Protein AF-A0A524JBQ0-F1 (afdb_monomer_lite)

Secondary structure (DSSP, 8-state):
--SHHHHHHHHTTS--------------PPPSS-SSS-TTEEEEE-SGGG-SB-TTSPBPPP-EET--TT-SEEEEEETTEEEEEE--SS-EEEEESS---S---

Foldseek 3Di:
DPPVVVVVVVVVVVPDPPPPPPPPPPVPDDDLDPQPDQVQKKKWWQFFQADQADPVRHGTGTLGMRGDPPPQWDWDQDPVGIDTHGPPRTDMDMDGNDDDDPDDD

Sequence (105 aa):
MKPFLFVSLIIFLIGCRSDQKPSLSEEEWTPLWNGEDLSGWHTYLGTPYNRETDSLGKALLPFGIDHDPMGVITIAKTDVGNAIRITGLAWGMIYTEKEFKNYHL

Radius of gyration: 29.55 Å; chains: 1; bounding box: 42×28×103 Å

pLDDT: mean 85.56, std 18.66, range [47.09, 98.56]

Structure (mmCIF, N/CA/C/O backbone):
data_AF-A0A524JBQ0-F1
#
_entry.id   AF-A0A524JBQ0-F1
#
lo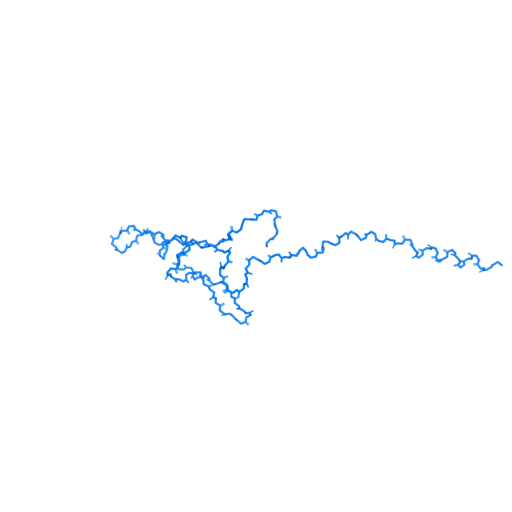op_
_atom_site.group_PDB
_atom_site.id
_atom_site.type_symbol
_atom_site.label_atom_id
_atom_site.label_alt_id
_atom_site.label_comp_id
_atom_site.label_asym_id
_atom_site.label_entity_id
_atom_site.label_seq_id
_atom_site.pdbx_PDB_ins_code
_atom_site.Cartn_x
_atom_site.Cartn_y
_atom_site.Cartn_z
_atom_site.occupancy
_atom_site.B_iso_or_equiv
_atom_site.auth_seq_id
_atom_site.auth_comp_id
_atom_site.auth_asym_id
_atom_site.auth_atom_id
_atom_site.pdbx_PDB_model_num
ATOM 1 N N . MET A 1 1 ? -23.652 -13.905 77.771 1.00 51.28 1 MET A N 1
AT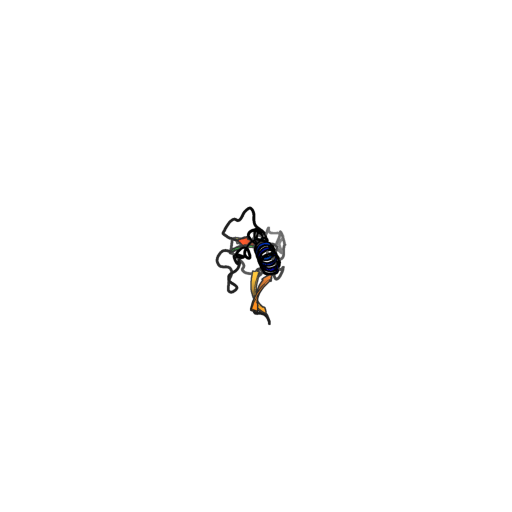OM 2 C CA . MET A 1 1 ? -22.295 -13.744 77.193 1.00 51.28 1 MET A CA 1
ATOM 3 C C . MET A 1 1 ? -22.154 -14.500 75.861 1.00 51.28 1 MET A C 1
ATOM 5 O O . MET A 1 1 ? -21.315 -15.379 75.774 1.00 51.28 1 MET A O 1
ATOM 9 N N . LYS A 1 2 ? -22.983 -14.241 74.834 1.00 54.53 2 LYS A N 1
ATOM 10 C CA . LYS A 1 2 ? -22.894 -14.926 73.518 1.00 54.53 2 LYS A CA 1
ATOM 11 C C . LYS A 1 2 ? -23.335 -14.125 72.262 1.00 54.53 2 LYS A C 1
ATOM 13 O O . LYS A 1 2 ? -23.163 -14.682 71.188 1.00 54.53 2 LYS A O 1
ATOM 18 N N . PRO A 1 3 ? -23.833 -12.863 72.303 1.00 50.97 3 PRO A N 1
ATOM 19 C CA . PRO A 1 3 ? -24.121 -12.139 71.054 1.00 50.97 3 PRO A CA 1
ATOM 20 C C . PRO A 1 3 ? -22.947 -11.275 70.556 1.00 50.97 3 PRO A C 1
ATOM 22 O O . PRO A 1 3 ? -22.840 -11.022 69.363 1.00 50.97 3 PRO A O 1
ATOM 25 N N . PHE A 1 4 ? -22.016 -10.876 71.434 1.00 47.09 4 PHE A N 1
ATOM 26 C CA . PHE A 1 4 ? -20.885 -10.013 71.053 1.00 47.09 4 PHE A CA 1
ATOM 27 C C . PHE A 1 4 ? -19.838 -10.711 70.170 1.00 47.09 4 PHE A C 1
ATOM 29 O O . PHE A 1 4 ? -19.133 -10.047 69.417 1.00 47.09 4 PHE A O 1
ATOM 36 N N . LEU A 1 5 ? -19.764 -12.046 70.215 1.00 48.44 5 LEU A N 1
ATOM 37 C CA . LEU A 1 5 ? -18.800 -12.818 69.424 1.00 48.44 5 LEU A CA 1
ATOM 38 C C . LEU A 1 5 ? -19.213 -12.946 67.945 1.00 48.44 5 LEU A C 1
ATOM 40 O O . LEU A 1 5 ? -18.359 -13.138 67.089 1.00 48.44 5 LEU A O 1
ATOM 44 N N . PHE A 1 6 ? -20.507 -12.792 67.638 1.00 48.97 6 PHE A N 1
ATOM 45 C CA . PHE A 1 6 ? -21.029 -12.882 66.269 1.00 48.97 6 PHE A CA 1
ATOM 46 C C . PHE A 1 6 ? -20.915 -11.564 65.492 1.00 48.97 6 PHE A C 1
ATOM 48 O O . PHE A 1 6 ? -20.746 -11.582 64.277 1.00 48.97 6 PHE A O 1
ATOM 55 N N . VAL A 1 7 ? -20.946 -10.419 66.182 1.00 54.09 7 VAL A N 1
ATOM 56 C CA . VAL A 1 7 ? -20.861 -9.095 65.538 1.00 54.09 7 VAL A CA 1
ATOM 57 C C . VAL A 1 7 ? -19.444 -8.805 65.022 1.00 54.09 7 VAL A C 1
ATOM 59 O O . VAL A 1 7 ? -19.285 -8.183 63.976 1.00 54.09 7 VAL A O 1
ATOM 62 N N . SER A 1 8 ? -18.410 -9.331 65.689 1.00 54.12 8 SER A N 1
ATOM 63 C CA . SER A 1 8 ? -17.007 -9.178 65.267 1.00 54.12 8 SER A CA 1
ATOM 64 C C . SER A 1 8 ? -16.687 -9.909 63.949 1.00 54.12 8 SER A C 1
ATOM 66 O O . SER A 1 8 ? -15.883 -9.436 63.148 1.00 54.12 8 SER A O 1
ATOM 68 N N . LEU A 1 9 ? -17.369 -11.027 63.667 1.00 51.41 9 LEU A N 1
ATOM 69 C CA . LEU A 1 9 ? -17.113 -11.848 62.477 1.00 51.41 9 LEU A CA 1
ATOM 70 C C . LEU A 1 9 ? -17.672 -11.229 61.181 1.00 51.41 9 LEU A C 1
ATOM 72 O O . LEU A 1 9 ? -17.161 -11.498 60.098 1.00 51.41 9 LEU A O 1
ATOM 76 N N . ILE A 1 10 ? 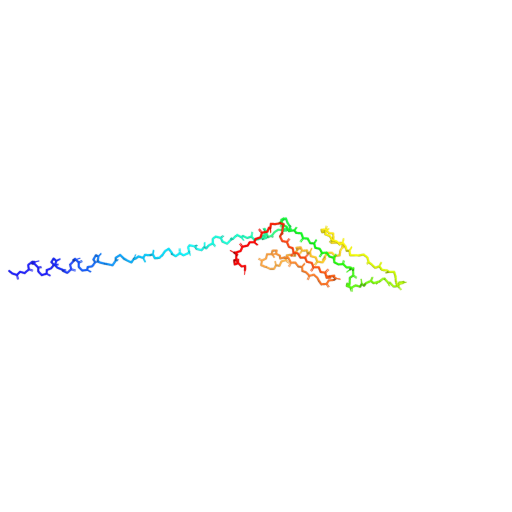-18.682 -10.359 61.283 1.00 54.59 10 ILE A N 1
ATOM 77 C CA . ILE A 1 10 ? -19.295 -9.683 60.125 1.00 54.59 10 ILE A CA 1
ATOM 78 C C . ILE A 1 10 ? -18.443 -8.489 59.658 1.00 54.59 10 ILE A C 1
ATOM 80 O O . ILE A 1 10 ? -18.402 -8.184 58.468 1.00 54.59 10 ILE A O 1
ATOM 84 N N . ILE A 1 11 ? -17.695 -7.851 60.564 1.00 55.03 11 ILE A N 1
ATOM 85 C CA . ILE A 1 11 ? -16.852 -6.685 60.244 1.00 55.03 11 ILE A CA 1
ATOM 86 C C . ILE A 1 11 ? -15.599 -7.093 59.444 1.00 55.03 11 ILE A C 1
ATOM 88 O O . ILE A 1 11 ? -15.098 -6.307 58.642 1.00 55.03 11 ILE A O 1
ATOM 92 N N . PHE A 1 12 ? -15.137 -8.341 59.569 1.00 52.53 12 PHE A N 1
ATOM 93 C CA . PHE A 1 12 ? -13.969 -8.840 58.829 1.00 52.53 12 PHE A CA 1
ATOM 94 C C . PHE A 1 12 ? -14.242 -9.148 57.344 1.00 52.53 12 PHE A C 1
ATOM 96 O O . PHE A 1 12 ? -13.303 -9.215 56.557 1.00 52.53 12 PHE A O 1
ATOM 103 N N . LEU A 1 13 ? -15.508 -9.295 56.932 1.00 53.25 13 LEU A N 1
ATOM 104 C CA . LEU A 1 13 ? -15.880 -9.631 55.547 1.00 53.25 13 LEU A CA 1
ATOM 105 C C . LEU A 1 13 ? -16.078 -8.406 54.634 1.00 53.25 13 LEU A C 1
ATOM 107 O O . LEU A 1 13 ? -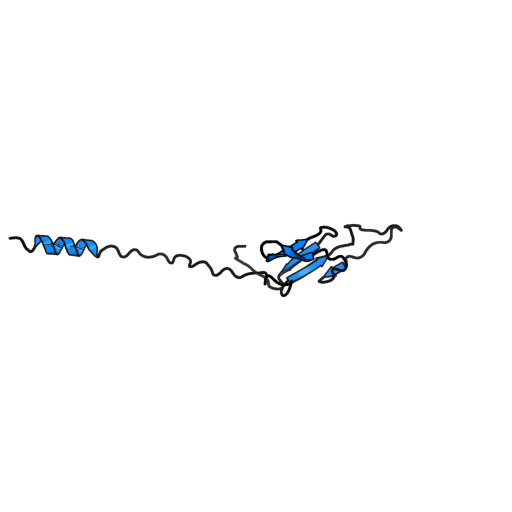16.259 -8.567 53.432 1.00 53.25 13 LEU A O 1
ATOM 111 N N . ILE A 1 14 ? -16.016 -7.184 55.173 1.00 58.97 14 ILE A N 1
ATOM 112 C CA . ILE A 1 14 ? -16.228 -5.934 54.412 1.00 58.97 14 ILE A CA 1
ATOM 113 C C . ILE A 1 14 ? -14.883 -5.278 54.010 1.00 58.97 14 ILE A C 1
ATOM 115 O O . ILE A 1 14 ? -14.849 -4.303 53.263 1.00 58.97 14 ILE A O 1
ATOM 119 N N . GLY A 1 15 ? -13.748 -5.827 54.463 1.00 55.81 15 GLY A N 1
ATOM 120 C CA . GLY A 1 15 ? -12.425 -5.196 54.363 1.00 55.81 15 GLY A CA 1
ATOM 121 C C . GLY A 1 15 ? -11.677 -5.316 53.028 1.00 55.81 15 GLY A C 1
ATOM 122 O O . GLY A 1 15 ? -10.671 -4.636 52.856 1.00 55.81 15 GLY A O 1
ATOM 123 N N . CYS A 1 16 ? -12.131 -6.123 52.066 1.00 52.03 16 CYS A N 1
ATOM 124 C CA . CYS A 1 16 ? -11.473 -6.215 50.758 1.00 52.03 16 CYS A CA 1
ATOM 125 C C . CYS A 1 16 ? -12.213 -5.378 49.711 1.00 52.03 16 CYS A C 1
ATOM 127 O O . CYS A 1 16 ? -12.902 -5.911 48.844 1.00 52.03 16 CYS A O 1
ATOM 129 N N . ARG A 1 17 ? -12.020 -4.053 49.734 1.00 60.47 17 ARG A N 1
ATOM 130 C CA . ARG A 1 17 ? -12.077 -3.300 48.476 1.00 60.47 17 ARG A CA 1
ATOM 131 C C . ARG A 1 17 ? -10.796 -3.629 47.725 1.00 60.47 17 ARG A C 1
ATOM 133 O O . ARG A 1 17 ? -9.744 -3.070 48.005 1.00 60.47 17 ARG A O 1
ATOM 140 N N . SER A 1 18 ? -10.880 -4.607 46.827 1.00 59.41 18 SER A N 1
ATOM 141 C CA . SER A 1 18 ? -9.888 -4.736 45.768 1.00 59.41 18 SER A CA 1
ATOM 142 C C . SER A 1 18 ? -9.926 -3.420 45.001 1.00 59.41 18 SER A C 1
ATOM 144 O O . SER A 1 18 ? -10.935 -3.112 44.370 1.00 59.41 18 SER A O 1
ATOM 146 N N . ASP A 1 19 ? -8.856 -2.632 45.099 1.00 56.53 19 ASP A N 1
ATOM 147 C CA . ASP A 1 19 ? -8.569 -1.611 44.103 1.00 56.53 19 ASP A CA 1
ATOM 148 C C . ASP A 1 19 ? -8.470 -2.357 42.775 1.00 56.53 19 ASP A C 1
ATOM 150 O O . ASP A 1 19 ? -7.468 -3.012 42.470 1.00 56.53 19 ASP A O 1
ATOM 154 N N . GLN A 1 20 ? -9.563 -2.341 42.014 1.00 58.88 20 GLN A N 1
ATOM 155 C CA . GLN A 1 20 ? -9.518 -2.686 40.612 1.00 58.88 20 GLN A CA 1
ATOM 156 C C . GLN A 1 20 ? -8.582 -1.648 40.003 1.00 58.88 20 GLN A C 1
ATOM 158 O O . GLN A 1 20 ? -8.981 -0.513 39.741 1.00 58.88 20 GLN A O 1
ATOM 163 N N . LYS A 1 21 ? -7.308 -2.023 39.798 1.00 56.38 21 LYS A N 1
ATOM 164 C CA . LYS A 1 21 ? -6.519 -1.401 38.733 1.00 56.38 21 LYS A CA 1
ATOM 165 C C . LYS A 1 21 ? -7.464 -1.334 37.538 1.00 56.38 21 LYS A C 1
ATOM 167 O O . LYS A 1 21 ? -8.108 -2.359 37.290 1.00 56.38 21 LYS A O 1
ATOM 172 N N . PRO A 1 22 ? -7.582 -0.191 36.842 1.00 53.00 22 PRO A N 1
ATOM 173 C CA . PRO A 1 22 ? -8.294 -0.186 35.584 1.00 53.00 22 PRO A CA 1
ATOM 174 C C . PRO A 1 22 ? -7.683 -1.337 34.792 1.00 53.00 22 PRO A C 1
ATOM 176 O O . PRO A 1 22 ? -6.493 -1.305 34.469 1.00 53.00 22 PRO A O 1
ATOM 179 N N . SER A 1 23 ? -8.448 -2.413 34.584 1.00 50.44 23 SER A N 1
ATOM 180 C CA . SER A 1 23 ? -8.157 -3.285 33.466 1.00 50.44 23 SER A CA 1
ATOM 181 C C . SER A 1 23 ? -8.098 -2.306 32.317 1.00 50.44 23 SER A C 1
ATOM 183 O O . SER A 1 23 ? -9.026 -1.502 32.188 1.00 50.44 23 SER A O 1
ATOM 185 N N . LEU A 1 24 ? -6.988 -2.290 31.585 1.00 56.88 24 LEU A N 1
ATOM 186 C CA . LEU A 1 24 ? -6.982 -1.725 30.250 1.00 56.88 24 LEU A CA 1
ATOM 187 C C . LEU A 1 24 ? -8.174 -2.411 29.579 1.00 56.88 24 LEU A C 1
ATOM 189 O O . LEU A 1 24 ? -8.092 -3.590 29.242 1.00 56.88 24 LEU A O 1
ATOM 193 N N . SER A 1 25 ? -9.340 -1.755 29.603 1.00 51.97 25 SER A N 1
ATOM 194 C CA . SER A 1 25 ? -10.503 -2.144 28.825 1.00 51.97 25 SER A CA 1
ATOM 195 C C . SER A 1 25 ? -9.916 -2.321 27.454 1.00 51.97 25 SER A C 1
ATOM 197 O O . SER A 1 25 ? -9.246 -1.365 27.056 1.00 51.97 25 SER A O 1
ATOM 199 N N . GLU A 1 26 ? -10.045 -3.520 26.867 1.00 57.72 26 GLU A N 1
ATOM 200 C CA . GLU A 1 26 ? -9.590 -3.845 25.511 1.00 57.72 26 GLU A CA 1
ATOM 201 C C . GLU A 1 26 ? -9.393 -2.544 24.753 1.00 57.72 26 GLU A C 1
ATOM 203 O O . GLU A 1 26 ? -10.389 -1.885 24.449 1.00 57.72 26 GLU A O 1
ATOM 208 N N . GLU A 1 27 ? -8.143 -2.064 24.661 1.00 61.16 27 GLU A N 1
ATOM 209 C CA . GLU A 1 27 ? -7.889 -0.795 23.986 1.00 61.16 27 GLU A CA 1
ATOM 210 C C . GLU A 1 27 ? -8.574 -0.954 22.641 1.00 61.16 27 GLU A C 1
ATOM 212 O O . GLU A 1 27 ? -8.304 -1.941 21.958 1.00 61.16 27 GLU A O 1
ATOM 217 N N . GLU A 1 28 ? -9.574 -0.113 22.367 1.00 75.88 28 GLU A N 1
ATOM 218 C CA . GLU A 1 28 ? -10.523 -0.349 21.286 1.00 75.88 28 GLU A CA 1
ATOM 219 C C . GLU A 1 28 ? -9.720 -0.383 19.982 1.00 75.88 28 GLU A C 1
ATOM 221 O O . GLU A 1 28 ? -9.304 0.655 19.457 1.00 75.88 28 GLU A O 1
ATOM 226 N N . TRP A 1 29 ? -9.384 -1.598 19.533 1.00 90.00 29 TRP A N 1
ATOM 227 C CA . TRP A 1 29 ? -8.494 -1.815 18.405 1.00 90.00 29 TRP A CA 1
ATOM 228 C C . TRP A 1 29 ? -9.115 -1.120 17.209 1.00 90.00 29 TRP A C 1
ATOM 230 O O . TRP A 1 29 ? -10.218 -1.455 16.780 1.00 90.00 29 TRP A O 1
ATOM 240 N N . THR A 1 30 ? -8.415 -0.126 16.673 1.00 91.00 30 THR A N 1
ATOM 241 C CA . THR A 1 30 ? -8.901 0.583 15.496 1.00 91.00 30 THR A CA 1
ATOM 242 C C . THR A 1 30 ? -8.523 -0.226 14.259 1.00 91.00 30 THR A C 1
ATOM 244 O O . THR A 1 30 ? -7.328 -0.383 13.996 1.00 91.00 30 THR A O 1
ATOM 247 N N . PRO A 1 31 ? -9.493 -0.736 13.480 1.00 93.44 31 PRO A N 1
ATOM 248 C CA . PRO A 1 31 ? -9.175 -1.449 12.254 1.00 93.44 31 PRO A CA 1
ATOM 249 C C . PRO A 1 31 ? -8.493 -0.496 11.267 1.00 93.44 31 PRO A C 1
ATOM 251 O O . PRO A 1 31 ? -9.014 0.577 10.965 1.00 93.44 31 PRO A O 1
ATOM 254 N N . LEU A 1 32 ? -7.321 -0.887 10.757 1.00 96.00 32 LEU A N 1
ATOM 255 C CA . LEU A 1 32 ? -6.625 -0.119 9.718 1.00 96.00 32 LEU A CA 1
ATOM 256 C C . LEU A 1 32 ? -7.231 -0.346 8.326 1.00 96.00 32 LEU A C 1
ATOM 258 O O . LEU A 1 32 ? -7.140 0.522 7.463 1.00 96.00 32 LEU A O 1
ATOM 262 N N . TRP A 1 33 ? -7.839 -1.510 8.095 1.00 97.25 33 TRP A N 1
ATOM 263 C CA . TRP A 1 33 ? -8.441 -1.893 6.821 1.00 97.25 33 TRP A CA 1
ATOM 264 C C . TRP A 1 33 ? -9.944 -2.136 6.981 1.00 97.25 33 TRP A C 1
ATOM 266 O O . TRP A 1 33 ? -10.376 -2.727 7.969 1.00 97.25 33 TRP A O 1
ATOM 276 N N . ASN A 1 34 ? -10.735 -1.692 6.001 1.00 96.31 34 ASN A N 1
ATOM 277 C CA . ASN A 1 34 ? -12.198 -1.778 6.031 1.00 96.31 34 ASN A CA 1
ATOM 278 C C . ASN A 1 34 ? -12.758 -3.155 5.627 1.00 96.31 34 ASN A C 1
ATOM 280 O O . ASN A 1 34 ? -13.955 -3.382 5.765 1.00 96.31 34 ASN A O 1
ATOM 284 N N . GLY A 1 35 ? -11.919 -4.071 5.131 1.00 96.81 35 GLY A N 1
ATOM 285 C CA . GLY A 1 35 ? -12.342 -5.406 4.701 1.00 96.81 35 GLY A CA 1
ATOM 286 C C . GLY A 1 35 ? -12.907 -5.486 3.276 1.00 96.81 35 GLY A C 1
ATOM 287 O O . GLY A 1 35 ? -13.262 -6.576 2.826 1.00 96.81 35 GLY A O 1
ATOM 288 N N . GLU A 1 36 ? -12.994 -4.377 2.542 1.00 97.12 36 GLU A N 1
ATOM 289 C CA . GLU A 1 36 ? -13.657 -4.316 1.232 1.00 97.12 36 GLU A CA 1
ATOM 290 C C . GLU A 1 36 ? -12.727 -3.832 0.120 1.00 97.12 36 GLU A C 1
ATOM 292 O O . GLU A 1 36 ? -12.665 -4.453 -0.941 1.00 97.12 36 GLU A O 1
ATOM 297 N N . ASP A 1 37 ? -11.979 -2.758 0.366 1.00 97.69 37 ASP A N 1
ATOM 298 C CA . ASP A 1 37 ? -11.140 -2.093 -0.629 1.00 97.69 37 ASP A CA 1
ATOM 299 C C . ASP A 1 37 ? -9.931 -1.398 0.015 1.00 97.69 37 ASP A C 1
ATOM 301 O O . ASP A 1 37 ? -9.655 -1.573 1.195 1.00 97.69 37 ASP A O 1
ATOM 305 N N . LEU A 1 38 ? -9.157 -0.643 -0.764 1.00 97.69 38 LEU A N 1
ATOM 306 C CA . LEU A 1 38 ? -7.967 0.061 -0.274 1.00 97.69 38 LEU A CA 1
ATOM 307 C C . LEU A 1 38 ? -8.249 1.523 0.109 1.00 97.69 38 LEU A C 1
ATOM 309 O O . LEU A 1 38 ? -7.330 2.335 0.129 1.00 97.69 38 LEU A O 1
ATOM 313 N N . SER A 1 39 ? -9.497 1.888 0.415 1.00 97.81 39 SER A N 1
ATOM 314 C CA . SER A 1 39 ? -9.813 3.241 0.886 1.00 97.81 39 SER A CA 1
ATOM 315 C C . SER A 1 39 ? -9.015 3.574 2.153 1.00 97.81 39 SER A C 1
ATOM 317 O O . SER A 1 39 ? -9.014 2.805 3.115 1.00 97.81 39 SER A O 1
ATOM 319 N N . GLY A 1 40 ? -8.330 4.722 2.159 1.00 97.75 40 GLY A N 1
ATOM 320 C CA . GLY A 1 40 ? -7.422 5.131 3.240 1.00 97.75 40 GLY A CA 1
ATOM 321 C C . GLY A 1 40 ? -6.026 4.498 3.176 1.00 97.75 40 GLY A C 1
ATOM 322 O O . GLY A 1 40 ? -5.257 4.619 4.133 1.00 97.75 40 GLY A O 1
ATOM 323 N N . TRP A 1 41 ? -5.690 3.830 2.071 1.00 98.56 41 TRP A N 1
ATOM 324 C CA . TRP A 1 41 ? -4.369 3.281 1.785 1.00 98.56 41 TRP A CA 1
ATOM 325 C C . TRP A 1 41 ? -3.866 3.777 0.431 1.00 98.56 41 TRP A C 1
ATOM 327 O O . TRP A 1 41 ? -4.641 3.986 -0.499 1.00 98.56 41 TRP A O 1
ATOM 337 N N . HIS A 1 42 ? -2.550 3.892 0.315 1.00 98.38 42 HIS A N 1
ATOM 338 C CA . HIS A 1 42 ? -1.856 4.148 -0.936 1.00 98.38 42 HIS A CA 1
ATOM 339 C C . HIS A 1 42 ? -0.960 2.971 -1.290 1.00 98.38 42 HIS A C 1
ATOM 341 O O . HIS A 1 42 ? -0.479 2.232 -0.422 1.00 98.38 42 HIS A O 1
ATOM 347 N N . THR A 1 43 ? -0.692 2.828 -2.581 1.00 98.06 43 THR A N 1
ATOM 348 C CA . THR A 1 43 ? 0.273 1.860 -3.100 1.00 98.06 43 THR A CA 1
ATOM 349 C C . THR A 1 43 ? 1.400 2.581 -3.816 1.00 98.06 43 THR A C 1
ATOM 351 O O . THR A 1 43 ? 1.192 3.623 -4.422 1.00 98.06 43 THR A O 1
ATOM 354 N N . TYR A 1 44 ? 2.604 2.025 -3.766 1.00 98.19 44 TYR A N 1
ATOM 355 C CA . TYR A 1 44 ? 3.684 2.396 -4.672 1.00 98.19 44 TYR A CA 1
ATOM 356 C C . TYR A 1 44 ? 4.195 1.136 -5.339 1.00 98.19 44 TYR A C 1
ATOM 358 O O . TYR A 1 44 ? 4.524 0.174 -4.645 1.00 98.19 44 TYR A O 1
ATOM 366 N N . LEU A 1 45 ? 4.333 1.158 -6.659 1.00 98.38 45 LEU A N 1
ATOM 367 C CA . LEU A 1 45 ? 4.952 0.068 -7.396 1.00 98.38 45 LEU A CA 1
ATOM 368 C C . LEU A 1 45 ? 6.170 0.555 -8.175 1.00 98.38 45 LEU A C 1
ATOM 370 O O . LEU A 1 45 ? 6.166 1.609 -8.817 1.00 98.38 45 LEU A O 1
ATOM 374 N N . GLY A 1 46 ? 7.219 -0.261 -8.115 1.00 97.75 46 GLY A N 1
ATOM 375 C CA . GLY A 1 46 ? 8.427 -0.110 -8.906 1.00 97.75 46 GLY A CA 1
ATOM 376 C C . GLY A 1 46 ? 8.196 -0.465 -10.374 1.00 97.75 46 GLY A C 1
ATOM 377 O O . GLY A 1 46 ? 7.115 -0.289 -10.934 1.00 97.75 46 GLY A O 1
ATOM 378 N N . THR A 1 47 ? 9.243 -0.942 -11.032 1.00 97.69 47 THR A N 1
ATOM 379 C CA . THR A 1 47 ? 9.196 -1.323 -12.444 1.00 97.69 47 THR A CA 1
ATOM 380 C C . THR A 1 47 ? 8.529 -2.690 -12.648 1.00 97.69 47 THR A C 1
ATOM 382 O O . THR A 1 47 ? 8.518 -3.529 -11.738 1.00 97.69 47 THR A O 1
ATOM 385 N N . PRO A 1 48 ? 7.999 -2.975 -13.853 1.00 95.81 48 PRO A N 1
ATOM 386 C CA . PRO A 1 48 ? 7.417 -4.279 -14.154 1.00 95.81 48 PRO A CA 1
ATOM 387 C C . PRO A 1 48 ? 8.440 -5.406 -13.974 1.00 95.81 48 PRO A C 1
ATOM 389 O O . PRO A 1 48 ? 9.551 -5.343 -14.510 1.00 95.81 48 PRO A O 1
ATOM 392 N N . TYR A 1 49 ? 8.049 -6.465 -13.258 1.00 95.12 49 TYR A N 1
ATOM 393 C CA . TYR A 1 49 ? 8.871 -7.663 -13.032 1.00 95.12 49 TYR A CA 1
ATOM 394 C C . TYR A 1 49 ? 10.221 -7.390 -12.360 1.00 95.12 49 TYR A C 1
ATOM 396 O O . TYR A 1 49 ? 11.157 -8.167 -12.545 1.00 95.12 49 TYR A O 1
ATOM 404 N N . ASN A 1 50 ? 10.337 -6.297 -11.595 1.00 94.31 50 ASN A N 1
ATOM 405 C CA . ASN A 1 50 ? 11.579 -5.887 -10.927 1.00 94.31 50 ASN A CA 1
ATOM 406 C C . ASN A 1 50 ? 12.759 -5.697 -11.883 1.00 94.31 50 ASN A C 1
ATOM 408 O O . ASN A 1 50 ? 13.908 -5.939 -11.517 1.00 94.31 50 ASN A O 1
ATOM 412 N N . ARG A 1 51 ? 12.484 -5.299 -13.130 1.00 95.81 51 ARG A N 1
ATOM 413 C CA . ARG A 1 51 ? 13.524 -5.069 -14.134 1.00 95.81 51 ARG A CA 1
ATOM 414 C C . ARG A 1 51 ? 13.846 -3.596 -14.268 1.00 95.81 51 ARG A C 1
ATOM 416 O O . ARG A 1 51 ? 12.950 -2.763 -14.305 1.00 95.81 51 ARG A O 1
ATOM 423 N N . GLU A 1 52 ? 15.121 -3.276 -14.409 1.00 96.12 52 GLU A N 1
ATOM 424 C CA . GLU A 1 52 ? 15.563 -1.898 -14.648 1.00 96.12 52 GLU A CA 1
ATOM 425 C C . GLU A 1 52 ? 15.445 -1.501 -16.124 1.00 96.12 52 GLU A C 1
ATOM 427 O O . GLU A 1 52 ? 15.283 -0.325 -16.439 1.00 96.12 52 GLU A O 1
ATOM 432 N N . THR A 1 53 ? 15.495 -2.476 -17.038 1.00 97.56 53 THR A N 1
ATOM 433 C CA . THR A 1 53 ? 15.480 -2.253 -18.488 1.00 97.56 53 THR A CA 1
ATOM 434 C C . THR A 1 53 ? 14.548 -3.212 -19.230 1.00 97.56 53 THR A C 1
ATOM 436 O O . THR A 1 53 ? 14.198 -4.295 -18.746 1.00 97.56 53 THR A O 1
ATOM 439 N N . ASP A 1 54 ? 14.111 -2.795 -20.419 1.00 95.69 54 ASP A N 1
ATOM 440 C CA . ASP A 1 54 ? 13.354 -3.629 -21.350 1.00 95.69 54 ASP A CA 1
ATOM 441 C C . ASP A 1 54 ? 14.263 -4.544 -22.195 1.00 95.69 54 ASP A C 1
ATOM 443 O O . ASP A 1 54 ? 15.486 -4.569 -22.053 1.00 95.69 54 ASP A O 1
ATOM 447 N N . SER A 1 55 ? 13.662 -5.319 -23.102 1.00 95.81 55 SER A N 1
ATOM 448 C CA . SER A 1 55 ? 14.394 -6.238 -23.986 1.00 95.81 55 SER A CA 1
ATOM 449 C C . SER A 1 55 ? 15.333 -5.547 -24.981 1.00 95.81 55 SER A C 1
ATOM 451 O O . SER A 1 55 ? 16.142 -6.223 -25.609 1.00 95.81 55 SER A O 1
ATOM 453 N N . LEU A 1 56 ? 15.209 -4.230 -25.161 1.00 96.94 56 LEU A N 1
ATOM 454 C CA . LEU A 1 56 ? 16.062 -3.408 -26.018 1.00 96.94 56 LEU A CA 1
ATOM 455 C C . LEU A 1 56 ? 17.103 -2.621 -25.201 1.00 96.94 56 LEU A C 1
ATOM 457 O O . LEU A 1 56 ? 17.853 -1.830 -25.769 1.00 96.94 56 LEU A O 1
ATOM 461 N N . GLY A 1 57 ? 17.161 -2.829 -23.881 1.00 96.44 57 GLY A N 1
ATOM 462 C CA . GLY A 1 57 ? 18.072 -2.133 -22.975 1.00 96.44 57 GLY A CA 1
ATOM 463 C C . GLY A 1 57 ? 17.620 -0.721 -22.593 1.00 96.44 57 GLY A C 1
ATOM 464 O O . GLY A 1 57 ? 18.389 0.011 -21.971 1.00 96.44 57 GLY A O 1
ATOM 465 N N . LYS A 1 58 ? 16.392 -0.311 -22.932 1.00 97.56 58 LYS A N 1
ATOM 466 C CA . LYS A 1 58 ? 15.855 0.989 -22.517 1.00 97.56 58 LYS A CA 1
ATOM 467 C C . LYS A 1 58 ? 15.443 0.928 -21.049 1.00 97.56 58 LYS A C 1
ATOM 469 O O . LYS A 1 58 ? 14.777 -0.018 -20.636 1.00 97.56 58 LYS A O 1
ATOM 474 N N . ALA A 1 59 ? 15.796 1.958 -20.282 1.00 97.75 59 ALA A N 1
ATOM 475 C CA . ALA A 1 59 ? 15.386 2.084 -18.887 1.00 97.75 59 ALA A CA 1
ATOM 476 C C . ALA A 1 59 ? 13.854 2.070 -18.742 1.00 97.75 59 ALA A C 1
ATOM 478 O O . ALA A 1 59 ? 13.136 2.767 -19.469 1.00 97.75 59 ALA A O 1
ATOM 479 N N . LEU A 1 60 ? 13.373 1.276 -17.789 1.00 97.81 60 LEU A N 1
ATOM 480 C CA . LEU A 1 60 ? 11.974 1.200 -17.394 1.00 97.81 60 LEU A CA 1
ATOM 481 C C . LEU A 1 60 ? 11.680 2.244 -16.318 1.00 97.81 60 LEU A C 1
ATOM 483 O O . LEU A 1 60 ? 12.510 2.522 -15.454 1.00 97.81 60 LEU A O 1
ATOM 487 N N . LEU A 1 61 ? 10.475 2.808 -16.365 1.00 97.25 61 LEU A N 1
ATOM 488 C CA . LEU A 1 61 ? 9.982 3.698 -15.320 1.00 97.25 61 LEU A CA 1
ATOM 489 C C . LEU A 1 61 ? 9.187 2.895 -14.286 1.00 97.25 61 LEU A C 1
ATOM 491 O O . LEU A 1 61 ? 8.507 1.934 -14.664 1.00 97.25 61 LEU A O 1
ATOM 495 N N . PRO A 1 62 ? 9.259 3.268 -12.997 1.00 97.62 62 PRO A N 1
ATOM 496 C CA . PRO A 1 62 ? 8.370 2.704 -11.996 1.00 97.62 62 PRO A CA 1
ATOM 497 C C . PRO A 1 62 ? 6.919 3.069 -12.320 1.00 97.62 62 PRO A C 1
ATOM 499 O O . PRO A 1 62 ? 6.659 4.125 -12.902 1.00 97.62 62 PRO A O 1
ATOM 502 N N . PHE A 1 63 ? 5.971 2.220 -11.926 1.00 98.06 63 PHE A N 1
ATOM 503 C CA . PHE A 1 63 ? 4.554 2.545 -12.082 1.00 98.06 63 PHE A CA 1
ATOM 504 C C . PHE A 1 63 ? 4.139 3.737 -11.218 1.00 98.06 63 PHE A C 1
ATOM 506 O O . PHE A 1 63 ? 3.337 4.551 -11.674 1.00 98.06 63 PHE A O 1
ATOM 513 N N . GLY A 1 64 ? 4.740 3.878 -10.032 1.00 98.06 64 GLY A N 1
ATOM 514 C CA . GLY A 1 64 ? 4.538 5.014 -9.141 1.00 98.06 64 GLY A CA 1
ATOM 515 C C . GLY A 1 64 ? 3.427 4.795 -8.118 1.00 98.06 64 GLY A C 1
ATOM 516 O O . GLY A 1 64 ? 3.098 3.659 -7.777 1.00 98.06 64 GLY A O 1
ATOM 517 N N . ILE A 1 65 ? 2.912 5.906 -7.586 1.00 98.12 65 ILE A N 1
ATOM 518 C CA . ILE A 1 65 ? 1.878 5.918 -6.546 1.00 98.12 65 ILE A CA 1
ATOM 519 C C . ILE A 1 65 ? 0.507 5.645 -7.173 1.00 98.12 65 ILE A C 1
ATOM 521 O O . ILE A 1 65 ? 0.189 6.223 -8.210 1.00 98.12 65 ILE A O 1
ATOM 525 N N . ASP A 1 66 ? -0.286 4.780 -6.539 1.00 97.81 66 ASP A N 1
ATOM 526 C CA . ASP A 1 66 ? -1.686 4.467 -6.870 1.00 97.81 66 ASP A CA 1
ATOM 527 C C . ASP A 1 66 ? -1.929 4.080 -8.334 1.00 97.81 66 ASP A C 1
ATOM 529 O O . ASP A 1 66 ? -3.004 4.281 -8.902 1.00 97.81 66 ASP A O 1
ATOM 533 N N . HIS A 1 67 ? -0.913 3.482 -8.949 1.00 98.00 67 HIS A N 1
ATOM 534 C CA . HIS A 1 67 ? -0.956 3.008 -10.317 1.00 98.00 67 HIS A CA 1
ATOM 535 C C . HIS A 1 67 ? -0.482 1.556 -10.363 1.00 98.00 67 HIS A C 1
ATOM 537 O O . HIS A 1 67 ? 0.712 1.268 -10.373 1.00 98.00 67 HIS A O 1
ATOM 543 N N . ASP A 1 68 ? -1.445 0.634 -10.393 1.00 97.50 68 ASP A N 1
ATOM 544 C CA . ASP A 1 68 ? -1.203 -0.809 -10.438 1.00 97.50 68 ASP A CA 1
ATOM 545 C C . ASP A 1 68 ? -1.837 -1.459 -11.677 1.00 97.50 68 ASP A C 1
ATOM 547 O O . ASP A 1 68 ? -2.876 -2.119 -11.594 1.00 97.50 68 ASP A O 1
ATOM 551 N N . PRO A 1 69 ? -1.218 -1.302 -12.860 1.00 97.00 69 PRO A N 1
ATOM 552 C CA . PRO A 1 69 ? -1.728 -1.913 -14.084 1.00 97.00 69 PRO A CA 1
ATOM 553 C C . PRO A 1 69 ? -1.525 -3.437 -14.130 1.00 97.00 69 PRO A C 1
ATOM 555 O O . PRO A 1 69 ? -2.042 -4.093 -15.032 1.00 97.00 69 PRO A O 1
ATOM 558 N N . MET A 1 70 ? -0.759 -4.013 -13.197 1.00 96.62 70 MET A N 1
ATOM 559 C CA . MET A 1 70 ? -0.448 -5.446 -13.159 1.00 96.62 70 MET A CA 1
ATOM 560 C C . MET A 1 70 ? -1.294 -6.216 -12.135 1.00 96.62 70 MET A C 1
ATOM 562 O O . MET A 1 70 ? -1.194 -7.443 -12.072 1.00 96.62 70 MET A O 1
ATOM 566 N N . GLY A 1 71 ? -2.117 -5.522 -11.343 1.00 97.00 71 GLY A N 1
ATOM 567 C CA . GLY A 1 71 ? -2.887 -6.123 -10.257 1.00 97.00 71 GLY A CA 1
ATOM 568 C C . GLY A 1 71 ? -1.987 -6.796 -9.220 1.00 97.00 71 GLY A C 1
ATOM 569 O O . GLY A 1 71 ? -2.283 -7.908 -8.767 1.00 97.00 71 GLY A O 1
ATOM 570 N N . VAL A 1 72 ? -0.856 -6.162 -8.899 1.00 98.00 72 VAL A N 1
ATOM 571 C CA . VAL A 1 72 ? 0.089 -6.621 -7.880 1.00 98.00 72 VAL A CA 1
ATOM 572 C C . VAL A 1 72 ? -0.573 -6.666 -6.513 1.00 98.00 72 VAL A C 1
ATOM 574 O O . VAL A 1 72 ? -0.426 -7.674 -5.824 1.00 98.00 72 VAL A O 1
ATOM 577 N N . ILE A 1 73 ? -1.315 -5.621 -6.150 1.00 98.25 73 ILE A N 1
ATOM 578 C CA . ILE A 1 73 ? -1.998 -5.461 -4.869 1.00 98.25 73 ILE A CA 1
ATOM 579 C C . ILE A 1 73 ? -3.497 -5.376 -5.152 1.00 98.25 73 ILE A C 1
ATOM 581 O O . ILE A 1 73 ? -3.998 -4.415 -5.724 1.00 98.25 73 ILE A O 1
ATOM 585 N N . THR A 1 74 ? -4.231 -6.422 -4.781 1.00 97.44 74 THR A N 1
ATOM 586 C CA . THR A 1 74 ? -5.660 -6.567 -5.113 1.00 97.44 74 THR A CA 1
ATOM 587 C C . THR A 1 74 ? -6.440 -7.136 -3.940 1.00 97.44 74 THR A C 1
ATOM 589 O O . THR A 1 74 ? -5.852 -7.719 -3.032 1.00 97.44 74 THR A O 1
ATOM 592 N N . ILE A 1 75 ? -7.767 -7.017 -3.966 1.00 98.12 75 ILE A N 1
ATOM 593 C CA . ILE A 1 75 ? -8.638 -7.707 -3.010 1.00 98.12 75 ILE A CA 1
ATOM 594 C C . ILE A 1 75 ? -9.059 -9.055 -3.593 1.00 98.12 75 ILE A C 1
ATOM 596 O O . ILE A 1 75 ? -9.548 -9.138 -4.721 1.00 98.12 75 ILE A O 1
ATOM 600 N N . ALA A 1 76 ? -8.861 -10.122 -2.825 1.00 97.94 76 ALA A N 1
ATOM 601 C CA . ALA A 1 76 ? -9.253 -11.477 -3.184 1.00 97.94 76 ALA A CA 1
ATOM 602 C C . ALA A 1 76 ? -10.277 -12.025 -2.187 1.00 97.94 76 ALA A C 1
ATOM 604 O O . ALA A 1 76 ? -10.163 -11.806 -0.984 1.00 97.94 76 ALA A O 1
ATOM 605 N N . LYS A 1 77 ? -11.256 -12.783 -2.688 1.00 97.81 77 LYS A N 1
ATOM 606 C CA . LYS A 1 77 ? -12.167 -13.559 -1.843 1.00 97.81 77 LYS A CA 1
ATOM 607 C C . LYS A 1 77 ? -11.475 -14.840 -1.392 1.00 97.81 77 LYS A C 1
ATOM 609 O O . LYS A 1 77 ? -10.938 -15.573 -2.222 1.00 97.81 77 LYS A O 1
ATOM 614 N N . THR A 1 78 ? -11.528 -15.105 -0.097 1.00 96.31 78 THR A N 1
ATOM 615 C CA . THR A 1 78 ? -11.082 -16.345 0.544 1.00 96.31 78 THR A CA 1
ATOM 616 C C . THR A 1 78 ? -12.282 -17.053 1.177 1.00 96.31 78 THR A C 1
ATOM 618 O O . THR A 1 78 ? -13.404 -16.545 1.150 1.00 96.31 78 THR A O 1
ATOM 621 N N . ASP A 1 79 ? -12.058 -18.232 1.741 1.00 96.94 79 ASP A N 1
ATOM 622 C CA . ASP A 1 79 ? -13.042 -18.983 2.523 1.00 96.94 79 ASP A CA 1
ATOM 623 C C . ASP A 1 79 ? -13.468 -18.269 3.818 1.00 96.94 79 ASP A C 1
ATOM 625 O O . ASP A 1 79 ? -14.590 -18.467 4.280 1.00 96.94 79 ASP A O 1
ATOM 629 N N . VAL A 1 80 ? -12.611 -17.403 4.367 1.00 93.81 80 VAL A N 1
ATOM 630 C CA . VAL A 1 80 ? -12.858 -16.660 5.617 1.00 93.81 80 VAL A CA 1
ATOM 631 C C . VAL A 1 80 ? -13.225 -15.186 5.409 1.00 93.81 80 VAL A C 1
ATOM 633 O O . VAL A 1 80 ? -13.446 -14.466 6.379 1.00 93.81 80 VAL A O 1
ATOM 636 N N . GLY A 1 81 ? -13.312 -14.726 4.158 1.00 95.88 81 GLY A N 1
ATOM 637 C CA . GLY A 1 81 ? -13.649 -13.341 3.816 1.00 95.88 81 GLY A CA 1
ATOM 638 C C . GLY A 1 81 ? -12.721 -12.737 2.768 1.00 95.88 81 GLY A C 1
ATOM 639 O O . GLY A 1 81 ? -11.964 -13.438 2.097 1.00 95.88 81 GLY A O 1
ATOM 640 N N . ASN A 1 82 ? -12.789 -11.423 2.588 1.00 98.31 82 ASN A N 1
ATOM 641 C CA . ASN A 1 82 ? -11.861 -10.725 1.705 1.00 98.31 82 ASN A CA 1
ATOM 642 C C . ASN A 1 82 ? -10.463 -10.656 2.337 1.00 98.31 82 ASN A C 1
ATOM 644 O O . ASN A 1 82 ? -10.326 -10.545 3.554 1.00 98.31 82 ASN A O 1
ATOM 648 N N . ALA A 1 83 ? -9.429 -10.650 1.502 1.00 98.06 83 ALA A N 1
ATOM 649 C CA . ALA A 1 83 ? -8.047 -10.436 1.909 1.00 98.06 83 ALA A CA 1
ATOM 650 C C . ALA A 1 83 ? -7.306 -9.568 0.888 1.00 98.06 83 ALA A C 1
ATOM 652 O O . ALA A 1 83 ? -7.577 -9.633 -0.315 1.00 98.06 83 ALA A O 1
ATOM 653 N N . ILE A 1 84 ? -6.323 -8.802 1.361 1.00 97.88 84 ILE A N 1
ATOM 654 C CA . ILE A 1 84 ? -5.354 -8.132 0.491 1.00 97.88 84 ILE A CA 1
ATOM 655 C C . ILE A 1 84 ? -4.393 -9.199 -0.051 1.00 97.88 84 ILE A C 1
ATOM 657 O O . ILE A 1 84 ? -3.695 -9.874 0.705 1.00 97.88 84 ILE A O 1
ATOM 661 N N . ARG A 1 85 ? -4.358 -9.363 -1.373 1.00 97.50 85 ARG A N 1
ATOM 662 C CA . ARG A 1 85 ? -3.485 -10.295 -2.092 1.00 97.50 85 ARG A CA 1
ATOM 663 C C . ARG A 1 85 ? -2.339 -9.537 -2.745 1.00 97.50 85 ARG A C 1
ATOM 665 O O . ARG A 1 85 ? -2.580 -8.620 -3.527 1.00 97.50 85 ARG A O 1
ATOM 672 N N . ILE A 1 86 ? -1.115 -10.008 -2.511 1.00 97.50 86 ILE A N 1
ATOM 673 C CA . ILE A 1 86 ? 0.102 -9.498 -3.150 1.00 97.50 86 ILE A CA 1
ATOM 674 C C . ILE A 1 86 ? 0.668 -10.582 -4.074 1.00 97.50 86 ILE A C 1
ATOM 676 O O . ILE A 1 86 ? 0.999 -11.672 -3.614 1.00 97.50 86 ILE A O 1
ATOM 680 N N . THR A 1 87 ? 0.758 -10.312 -5.379 1.00 96.50 87 THR A N 1
ATOM 681 C CA . THR A 1 87 ? 1.208 -11.313 -6.373 1.00 96.50 87 THR A CA 1
ATOM 682 C C . THR A 1 87 ? 2.729 -11.441 -6.473 1.00 96.50 87 THR A C 1
ATOM 684 O O . THR A 1 87 ? 3.222 -12.449 -6.972 1.00 96.50 87 THR A O 1
ATOM 687 N N . GLY A 1 88 ? 3.474 -10.420 -6.036 1.00 94.56 88 GLY A N 1
ATOM 688 C CA . GLY A 1 88 ? 4.936 -10.366 -6.141 1.00 94.56 88 GLY A CA 1
ATOM 689 C C . GLY A 1 88 ? 5.473 -10.068 -7.549 1.00 94.56 88 GLY A C 1
ATOM 690 O O . GLY A 1 88 ? 6.677 -10.177 -7.770 1.00 94.56 88 GLY A O 1
ATOM 691 N N . LEU A 1 89 ? 4.616 -9.685 -8.506 1.00 96.56 89 LEU A N 1
ATOM 692 C CA . LEU A 1 89 ? 5.030 -9.383 -9.886 1.00 96.56 89 LEU A CA 1
ATOM 693 C C . LEU A 1 89 ? 5.847 -8.092 -10.026 1.00 96.56 89 LEU A C 1
ATOM 695 O O . LEU A 1 89 ? 6.542 -7.925 -11.022 1.00 96.56 89 LEU A O 1
ATOM 699 N N . ALA A 1 90 ? 5.768 -7.183 -9.061 1.00 96.81 90 ALA A N 1
ATOM 700 C CA . ALA A 1 90 ? 6.650 -6.032 -8.946 1.00 96.81 90 ALA A CA 1
ATOM 701 C C . ALA A 1 90 ? 6.904 -5.749 -7.464 1.00 96.81 90 ALA A C 1
ATOM 703 O O . ALA A 1 90 ? 6.085 -6.068 -6.601 1.00 96.81 90 ALA A O 1
ATOM 704 N N . TRP A 1 91 ? 8.054 -5.159 -7.178 1.00 96.69 91 TRP A N 1
ATOM 705 C CA . TRP A 1 91 ? 8.409 -4.615 -5.885 1.00 96.69 91 TRP A CA 1
ATOM 706 C C . TRP A 1 91 ? 7.531 -3.402 -5.625 1.00 96.69 91 TRP A C 1
ATOM 708 O O . TRP A 1 91 ? 7.237 -2.623 -6.537 1.00 96.69 91 TRP A O 1
ATOM 718 N N . GLY A 1 92 ? 7.131 -3.233 -4.375 1.00 95.88 92 GLY A N 1
ATOM 719 C CA . GLY A 1 92 ? 6.284 -2.126 -4.000 1.00 95.88 92 GLY A CA 1
ATOM 720 C C . GLY A 1 92 ? 6.017 -2.046 -2.515 1.00 95.88 92 GLY A C 1
ATOM 721 O O . GLY A 1 92 ? 6.556 -2.808 -1.713 1.00 95.88 92 GLY A O 1
ATOM 722 N N . MET A 1 93 ? 5.169 -1.086 -2.179 1.00 96.94 93 MET A N 1
ATOM 723 C CA . MET A 1 93 ? 4.763 -0.746 -0.826 1.00 96.94 93 MET A CA 1
ATOM 724 C C . MET A 1 93 ? 3.252 -0.535 -0.799 1.00 96.94 93 MET A C 1
ATOM 726 O O . MET A 1 93 ? 2.666 -0.070 -1.776 1.00 96.94 93 MET A O 1
ATOM 730 N N . ILE A 1 94 ? 2.646 -0.832 0.344 1.00 97.94 94 ILE A N 1
ATOM 731 C CA . ILE A 1 94 ? 1.296 -0.403 0.696 1.00 97.94 94 ILE A CA 1
ATOM 732 C C . ILE A 1 94 ? 1.378 0.268 2.064 1.00 97.94 94 ILE A C 1
ATOM 734 O O . ILE A 1 94 ? 2.068 -0.233 2.954 1.00 97.94 94 ILE A O 1
ATOM 738 N N . TYR A 1 95 ? 0.738 1.420 2.218 1.00 97.88 95 TYR A N 1
ATOM 739 C CA . TYR A 1 95 ? 0.802 2.206 3.448 1.00 97.88 95 TYR A CA 1
ATOM 740 C C . TYR A 1 95 ? -0.504 2.959 3.680 1.00 97.88 95 TYR A C 1
ATOM 742 O O . TYR A 1 95 ? -1.235 3.253 2.738 1.00 97.88 95 TYR A O 1
ATOM 750 N N . THR A 1 96 ? -0.815 3.240 4.942 1.00 98.00 96 THR A N 1
ATOM 751 C CA . THR A 1 96 ? -2.000 4.015 5.308 1.00 98.00 96 THR A CA 1
ATOM 752 C C . THR A 1 96 ? -1.816 5.474 4.903 1.00 98.00 96 THR A C 1
ATOM 754 O O . THR A 1 96 ? -0.734 6.035 5.052 1.00 98.00 96 THR A O 1
ATOM 757 N N . GLU A 1 97 ? -2.886 6.115 4.442 1.00 97.31 97 GLU A N 1
ATOM 758 C CA . GLU A 1 97 ? -2.933 7.569 4.248 1.00 97.31 97 GLU A CA 1
ATOM 759 C C . GLU A 1 97 ? -2.717 8.300 5.582 1.00 97.31 97 GLU A C 1
ATOM 761 O O . GLU A 1 97 ? -2.025 9.313 5.662 1.00 97.31 97 GLU A O 1
ATOM 766 N N . LYS A 1 98 ? -3.282 7.752 6.664 1.00 97.12 98 LYS A N 1
ATOM 767 C CA . LYS A 1 98 ? -3.100 8.271 8.018 1.00 97.12 98 LYS A CA 1
ATOM 768 C C . LYS A 1 98 ? -1.747 7.858 8.597 1.00 97.12 98 LYS A C 1
ATOM 770 O O . LYS A 1 98 ? -1.350 6.698 8.514 1.00 97.12 98 LYS A O 1
ATOM 775 N N . GLU A 1 99 ? -1.101 8.786 9.292 1.00 96.94 99 GLU A N 1
ATOM 776 C CA . GLU A 1 99 ? 0.092 8.516 10.093 1.00 96.94 99 GLU A CA 1
ATOM 777 C C . GLU A 1 99 ? -0.271 8.114 11.531 1.00 96.94 99 GLU A C 1
ATOM 779 O O . GLU A 1 99 ? -1.177 8.679 12.155 1.00 96.94 99 GLU A O 1
ATOM 784 N N . PHE A 1 100 ? 0.480 7.162 12.087 1.00 95.38 100 PHE A N 1
ATOM 785 C CA . PHE A 1 100 ? 0.312 6.679 13.457 1.00 95.38 100 PHE A CA 1
ATOM 786 C C . PHE A 1 100 ? 1.634 6.746 14.223 1.00 95.38 100 PHE A C 1
ATOM 788 O O . PHE A 1 100 ? 2.716 6.584 13.661 1.00 95.38 100 PHE A O 1
ATOM 795 N N . LYS A 1 101 ? 1.546 6.954 15.538 1.00 95.81 101 LYS A N 1
ATOM 796 C CA . LYS A 1 101 ? 2.679 6.905 16.472 1.00 95.81 101 LYS A CA 1
ATOM 797 C C . LYS A 1 101 ? 2.225 6.328 17.808 1.00 95.81 101 LYS A C 1
ATOM 799 O O . LYS A 1 101 ? 1.057 6.476 18.150 1.00 95.81 101 LYS A O 1
ATOM 804 N N . ASN A 1 102 ? 3.151 5.737 18.565 1.00 95.31 102 ASN A N 1
ATOM 805 C CA . ASN A 1 102 ? 2.888 5.144 19.884 1.00 95.31 102 ASN A CA 1
ATOM 806 C C . ASN A 1 102 ? 1.725 4.130 19.868 1.00 95.31 102 ASN A C 1
ATOM 808 O O . ASN A 1 102 ? 0.814 4.232 20.683 1.00 95.31 102 ASN A O 1
ATOM 812 N N . TYR A 1 103 ? 1.735 3.198 18.914 1.00 92.69 103 T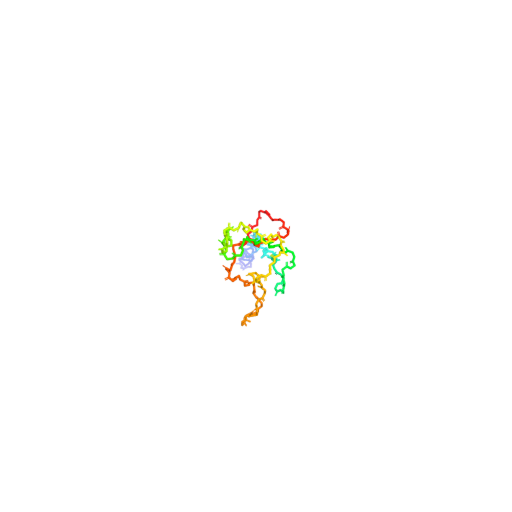YR A N 1
ATOM 813 C CA . TYR A 1 103 ? 0.688 2.189 18.742 1.00 92.69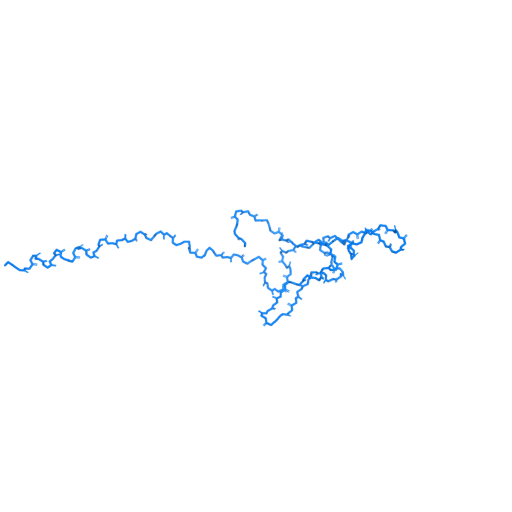 103 TYR A CA 1
ATOM 814 C C . TYR A 1 103 ? 1.232 0.770 18.928 1.00 92.69 103 TYR A C 1
ATOM 816 O O . TYR A 1 103 ? 2.439 0.534 18.840 1.00 92.69 103 TYR A O 1
ATOM 824 N N . HIS A 1 104 ? 0.306 -0.164 19.124 1.00 90.38 104 HIS A N 1
ATOM 825 C CA . HIS A 1 104 ? 0.510 -1.593 18.920 1.00 90.38 104 HIS A CA 1
ATOM 826 C C . HIS A 1 104 ? -0.209 -2.002 17.626 1.00 90.38 104 HIS A C 1
ATOM 828 O O . HIS A 1 104 ? -1.284 -1.472 17.343 1.00 90.38 104 HIS A O 1
ATOM 834 N N . LEU A 1 105 ? 0.420 -2.863 16.818 1.00 91.56 105 LEU A N 1
ATOM 835 C CA . LEU A 1 105 ? -0.108 -3.408 15.561 1.00 91.56 105 LEU A CA 1
ATOM 836 C C . LEU A 1 105 ? 0.070 -4.924 15.543 1.00 91.56 105 LEU A C 1
ATOM 838 O O . LEU A 1 105 ? 1.156 -5.373 15.980 1.00 91.56 105 LEU A O 1
#